Protein AF-A0A9E8D7R3-F1 (afdb_monomer_lite)

Radius of gyration: 20.15 Å; chains: 1; bounding box: 58×21×47 Å

Sequence (50 aa):
MQGSFSRTVALPAEVDAQNADAKFKDGILTITLPKEKKTSRRKLDVKLAS

Foldseek 3Di:
DDDDDDDDDDDPAAFDPVPKDWDDDPNDIDIDTHGDDPPDDDDDDDDDDD

Structure (mmCIF, N/CA/C/O backbone):
data_AF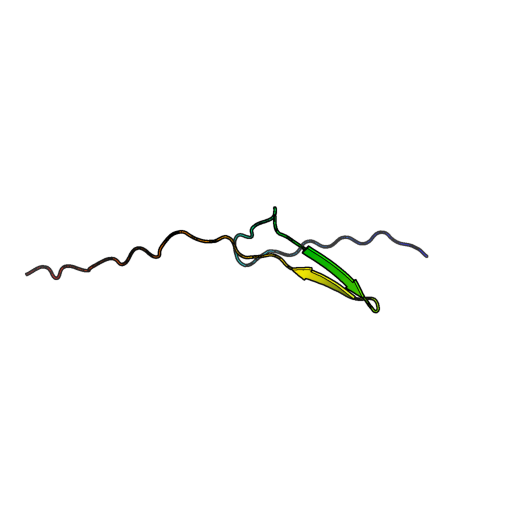-A0A9E8D7R3-F1
#
_entry.id   AF-A0A9E8D7R3-F1
#
loop_
_atom_site.group_PDB
_atom_site.id
_atom_site.type_symbol
_atom_site.label_atom_id
_atom_site.label_alt_id
_atom_site.label_comp_id
_atom_site.label_asym_id
_atom_site.label_entity_id
_atom_site.label_seq_id
_atom_site.pdbx_PDB_ins_code
_atom_site.Cartn_x
_atom_site.Cartn_y
_atom_sit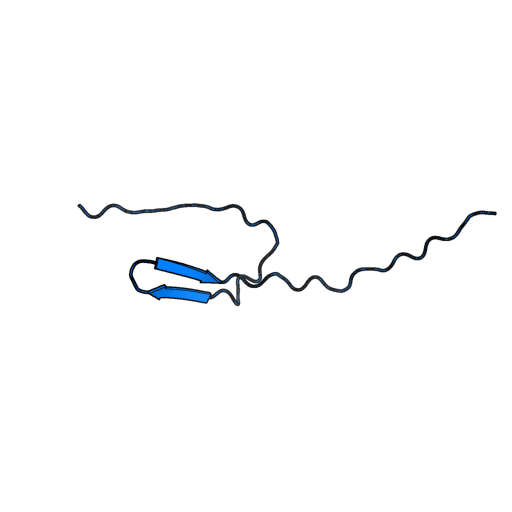e.Cartn_z
_atom_site.occupancy
_atom_site.B_iso_or_equiv
_atom_site.auth_seq_id
_atom_site.auth_comp_id
_atom_site.auth_asym_id
_atom_site.auth_atom_id
_atom_site.pdbx_PDB_model_num
ATOM 1 N N . MET A 1 1 ? 16.579 2.200 -25.101 1.00 44.84 1 MET A N 1
ATOM 2 C CA . MET A 1 1 ? 15.933 3.431 -24.594 1.00 44.84 1 MET A CA 1
ATOM 3 C C . MET A 1 1 ? 15.560 3.174 -2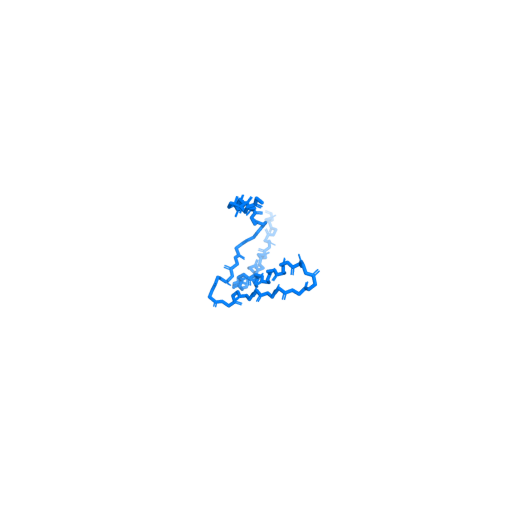3.146 1.00 44.84 1 MET A C 1
ATOM 5 O O . MET A 1 1 ? 14.814 2.238 -22.907 1.00 44.84 1 MET A O 1
ATOM 9 N N . GLN A 1 2 ? 16.121 3.915 -22.193 1.00 70.38 2 GLN A N 1
ATOM 10 C CA . GLN A 1 2 ? 15.703 3.839 -20.791 1.00 70.38 2 GLN A CA 1
ATOM 11 C C . GLN A 1 2 ? 15.007 5.161 -20.480 1.00 70.38 2 GLN A C 1
ATOM 13 O O . GLN A 1 2 ? 15.640 6.210 -20.540 1.00 70.38 2 GLN A O 1
ATOM 18 N N . GLY A 1 3 ? 13.691 5.115 -20.288 1.00 84.69 3 GLY A N 1
ATOM 19 C CA . GLY A 1 3 ? 12.888 6.270 -19.897 1.00 84.69 3 GLY A CA 1
ATOM 20 C C . GLY A 1 3 ? 12.569 6.193 -18.410 1.00 84.69 3 GLY A C 1
ATOM 21 O O . GLY A 1 3 ? 12.425 5.099 -17.866 1.00 84.69 3 GLY A O 1
ATOM 22 N N . SER A 1 4 ? 12.456 7.339 -17.747 1.00 90.50 4 SER A N 1
ATOM 23 C CA . SER A 1 4 ? 11.876 7.388 -16.408 1.00 90.50 4 SER A CA 1
ATOM 24 C C . SER A 1 4 ? 10.368 7.136 -16.491 1.00 90.50 4 SER A C 1
ATOM 26 O O . SER A 1 4 ? 9.699 7.545 -17.440 1.00 90.50 4 SER A O 1
ATOM 28 N N . PHE A 1 5 ? 9.825 6.442 -15.494 1.00 90.06 5 PHE A N 1
ATOM 29 C CA . PHE A 1 5 ? 8.397 6.163 -15.387 1.00 90.06 5 PHE A CA 1
ATOM 30 C C . PHE A 1 5 ? 7.898 6.599 -14.017 1.00 90.06 5 PHE A C 1
ATOM 32 O O . PHE A 1 5 ? 8.508 6.283 -12.999 1.00 90.06 5 PHE A O 1
ATOM 39 N N . SER A 1 6 ? 6.782 7.321 -13.998 1.00 94.94 6 SER A N 1
ATOM 40 C CA . SER A 1 6 ? 6.114 7.754 -12.776 1.00 94.94 6 SER A CA 1
ATOM 41 C C . SER A 1 6 ? 4.607 7.667 -12.970 1.00 94.94 6 SER A C 1
ATOM 43 O O . SER A 1 6 ? 4.090 7.996 -14.041 1.00 94.94 6 SER A O 1
ATOM 45 N N . ARG A 1 7 ? 3.901 7.196 -11.941 1.00 93.25 7 ARG A N 1
ATOM 46 C CA . ARG A 1 7 ? 2.439 7.175 -11.877 1.00 93.25 7 ARG A CA 1
ATOM 47 C C . ARG A 1 7 ? 1.983 7.500 -10.468 1.00 93.25 7 ARG A C 1
ATOM 49 O O . ARG A 1 7 ? 2.611 7.102 -9.493 1.00 93.25 7 ARG A O 1
ATOM 56 N N . THR A 1 8 ? 0.839 8.160 -10.386 1.00 96.88 8 THR A N 1
ATOM 57 C CA . THR A 1 8 ? 0.137 8.434 -9.135 1.00 96.88 8 THR A CA 1
ATOM 58 C C . THR A 1 8 ? -1.202 7.716 -9.174 1.00 96.88 8 THR A C 1
ATOM 60 O O . THR A 1 8 ? -1.882 7.724 -10.200 1.00 96.88 8 THR A O 1
ATOM 63 N N . VAL A 1 9 ? -1.575 7.080 -8.065 1.00 94.94 9 VAL A N 1
ATOM 64 C CA . VAL A 1 9 ? -2.849 6.371 -7.917 1.00 94.94 9 VAL A CA 1
ATOM 65 C C . VAL A 1 9 ? -3.535 6.893 -6.663 1.00 94.94 9 VAL A C 1
ATOM 67 O O . VAL A 1 9 ? -2.914 6.969 -5.605 1.00 94.94 9 VAL A O 1
ATOM 70 N N . ALA A 1 10 ? -4.809 7.263 -6.779 1.00 97.12 10 ALA A N 1
ATOM 71 C CA . ALA A 1 10 ? -5.608 7.657 -5.628 1.00 97.12 10 ALA A CA 1
ATOM 72 C C . ALA A 1 10 ? -5.968 6.422 -4.793 1.00 97.12 10 ALA A C 1
ATOM 74 O O . ALA A 1 10 ? -6.449 5.420 -5.327 1.00 97.12 10 ALA A O 1
ATOM 75 N N . LEU A 1 11 ? -5.744 6.495 -3.483 1.00 95.75 11 LEU A N 1
ATOM 76 C CA . LEU A 1 11 ? -6.080 5.412 -2.566 1.00 95.75 11 LEU A CA 1
ATOM 77 C C . LEU A 1 11 ? -7.531 5.557 -2.083 1.00 95.75 11 LEU A C 1
ATOM 79 O O . LEU A 1 11 ? -7.967 6.668 -1.785 1.00 95.75 11 LEU A O 1
ATOM 83 N N . PRO A 1 12 ? -8.287 4.453 -1.954 1.00 93.94 12 PRO A N 1
ATOM 84 C CA . PRO A 1 12 ? -9.685 4.497 -1.522 1.00 93.94 12 PRO A CA 1
ATOM 85 C C . PRO A 1 12 ? -9.850 4.663 -0.001 1.00 93.94 12 PRO A C 1
ATOM 87 O O . PRO A 1 12 ? -10.973 4.732 0.493 1.00 93.94 12 PRO A O 1
ATOM 90 N N . ALA A 1 13 ? -8.752 4.641 0.758 1.00 93.31 13 ALA A N 1
ATOM 91 C CA . ALA A 1 13 ? -8.740 4.748 2.210 1.00 93.31 13 ALA A CA 1
ATOM 92 C C . ALA A 1 13 ? -7.379 5.252 2.707 1.00 93.31 13 ALA A C 1
ATOM 94 O O . ALA A 1 13 ? -6.384 5.195 1.984 1.00 93.31 13 ALA A O 1
ATOM 95 N N . GLU A 1 14 ? -7.349 5.688 3.964 1.00 93.81 14 GLU A N 1
ATOM 96 C CA . GLU A 1 14 ? -6.115 5.979 4.697 1.00 93.81 14 GLU A CA 1
ATOM 97 C C . GLU A 1 14 ? -5.316 4.687 4.932 1.00 93.81 14 GLU A C 1
ATOM 99 O O . GLU A 1 14 ? -5.885 3.628 5.232 1.00 93.81 14 GLU A O 1
ATOM 104 N N . VAL A 1 15 ? -3.996 4.780 4.782 1.00 95.38 15 VAL A N 1
ATOM 105 C CA . VAL A 1 15 ? -3.056 3.658 4.880 1.00 95.38 15 VAL A CA 1
ATOM 106 C C . VAL A 1 15 ? -1.937 3.985 5.855 1.00 95.38 15 VAL A C 1
ATOM 108 O O . VAL A 1 15 ? -1.518 5.137 5.954 1.00 95.38 15 VAL A O 1
ATOM 111 N N . ASP A 1 16 ? -1.451 2.958 6.538 1.00 95.62 16 ASP A N 1
ATOM 112 C CA . ASP A 1 16 ? -0.285 3.042 7.406 1.00 95.62 16 ASP A CA 1
ATOM 113 C C . ASP A 1 16 ? 0.973 3.020 6.535 1.00 95.62 16 ASP A C 1
ATOM 115 O O . ASP A 1 16 ? 1.443 1.970 6.085 1.00 95.62 16 ASP A O 1
ATOM 119 N N . ALA A 1 17 ? 1.489 4.213 6.248 1.00 93.81 17 ALA A N 1
ATOM 120 C CA . ALA A 1 17 ? 2.657 4.385 5.395 1.00 93.81 17 ALA A CA 1
ATOM 121 C C . ALA A 1 17 ? 3.952 3.859 6.037 1.00 93.81 17 ALA A C 1
ATOM 123 O O . ALA A 1 17 ? 4.892 3.539 5.312 1.00 93.81 17 ALA A O 1
ATOM 124 N N . GLN A 1 18 ? 4.017 3.762 7.371 1.00 96.38 18 GLN A N 1
ATOM 125 C CA . GLN A 1 18 ? 5.218 3.299 8.072 1.00 96.38 18 GLN A CA 1
ATOM 126 C C . GLN A 1 18 ? 5.420 1.793 7.899 1.00 96.38 18 GLN A C 1
ATOM 128 O O . GLN A 1 18 ? 6.555 1.328 7.847 1.00 96.38 18 GLN A O 1
ATOM 133 N N . ASN A 1 19 ? 4.320 1.047 7.771 1.00 96.62 19 ASN A N 1
ATOM 134 C CA . ASN A 1 19 ? 4.318 -0.408 7.621 1.00 96.62 19 ASN A CA 1
ATOM 135 C C . ASN A 1 19 ? 4.051 -0.877 6.177 1.00 96.62 19 ASN A C 1
ATOM 137 O O . ASN A 1 19 ? 3.657 -2.024 5.956 1.00 96.62 19 ASN A O 1
ATOM 141 N N . ALA A 1 20 ? 4.240 -0.004 5.186 1.00 96.94 20 ALA A N 1
ATOM 142 C CA . ALA A 1 20 ? 4.141 -0.367 3.775 1.00 96.94 20 ALA A CA 1
ATOM 143 C C . ALA A 1 20 ? 5.296 -1.291 3.336 1.00 96.94 20 ALA A C 1
ATOM 145 O O . ALA A 1 20 ? 6.430 -1.141 3.786 1.00 96.94 20 ALA A O 1
ATOM 146 N N . ASP A 1 21 ? 5.016 -2.212 2.409 1.00 98.25 21 ASP A N 1
ATOM 147 C CA . ASP A 1 21 ? 6.004 -3.142 1.838 1.00 98.25 21 ASP A CA 1
ATOM 148 C C . ASP A 1 21 ? 5.935 -3.152 0.302 1.00 98.25 21 ASP A C 1
ATOM 150 O O . ASP A 1 21 ? 4.883 -2.889 -0.294 1.00 98.25 21 ASP A O 1
ATOM 154 N N . ALA A 1 22 ? 7.046 -3.481 -0.358 1.00 98.00 22 ALA A N 1
ATOM 155 C CA . ALA A 1 22 ? 7.132 -3.559 -1.812 1.00 98.00 22 ALA A CA 1
ATOM 156 C C . ALA A 1 22 ? 8.024 -4.718 -2.272 1.00 98.00 22 ALA A C 1
ATOM 158 O O . ALA A 1 22 ? 9.110 -4.949 -1.745 1.00 98.00 22 ALA A O 1
ATOM 159 N N . LYS A 1 23 ? 7.578 -5.435 -3.310 1.00 98.44 23 LYS A N 1
ATOM 160 C CA . LYS A 1 23 ? 8.298 -6.575 -3.896 1.00 98.44 23 LYS A CA 1
ATOM 161 C C . LYS A 1 23 ? 8.303 -6.480 -5.412 1.00 98.44 23 LYS A C 1
ATOM 163 O O . LYS A 1 23 ? 7.264 -6.232 -6.019 1.00 98.44 23 LYS A O 1
ATOM 168 N N . PHE A 1 24 ? 9.462 -6.725 -6.016 1.00 97.88 24 PHE A N 1
ATOM 169 C CA . PHE A 1 24 ? 9.614 -6.814 -7.464 1.00 97.88 24 PHE A CA 1
ATOM 170 C C . PHE A 1 24 ? 10.002 -8.236 -7.855 1.00 97.88 24 PHE A C 1
ATOM 172 O O . PHE A 1 24 ? 11.042 -8.737 -7.427 1.00 97.88 24 PHE A O 1
ATOM 179 N N . LYS A 1 25 ? 9.151 -8.897 -8.638 1.00 98.25 25 LYS A N 1
ATOM 180 C CA . LYS A 1 25 ? 9.376 -10.276 -9.077 1.00 98.25 25 LYS A CA 1
ATOM 181 C C . LYS A 1 25 ? 8.780 -10.485 -10.462 1.00 98.25 25 LYS A C 1
ATOM 183 O O . LYS A 1 25 ? 7.674 -10.021 -10.721 1.00 98.25 25 LYS A O 1
ATOM 188 N N . ASP A 1 26 ? 9.526 -11.158 -11.338 1.00 97.88 26 ASP A N 1
ATOM 189 C CA . ASP A 1 26 ? 9.096 -11.531 -12.693 1.00 97.88 26 ASP A CA 1
ATOM 190 C C . ASP A 1 26 ? 8.530 -10.344 -13.504 1.00 97.88 26 ASP A C 1
ATOM 192 O O . ASP A 1 26 ? 7.555 -10.467 -14.238 1.00 97.88 26 ASP A O 1
ATOM 196 N N . GLY A 1 27 ? 9.134 -9.159 -13.342 1.00 96.31 27 GLY A N 1
ATOM 197 C CA . GLY A 1 27 ? 8.723 -7.932 -14.033 1.00 96.31 27 GLY A CA 1
ATOM 198 C C . GLY A 1 27 ? 7.545 -7.180 -13.399 1.00 96.31 27 GLY A C 1
ATOM 199 O O . GLY A 1 27 ? 7.127 -6.157 -13.937 1.00 96.31 27 GLY A O 1
ATOM 200 N N . ILE A 1 28 ? 7.020 -7.640 -12.259 1.00 97.00 28 ILE A N 1
ATOM 201 C CA . ILE A 1 28 ? 5.853 -7.052 -11.591 1.00 97.00 28 ILE A CA 1
ATOM 202 C C . ILE A 1 28 ? 6.267 -6.407 -10.267 1.00 97.00 28 ILE A C 1
ATOM 204 O O . ILE A 1 28 ? 6.825 -7.062 -9.384 1.00 97.00 28 ILE A O 1
ATOM 208 N N . LEU A 1 29 ? 5.935 -5.123 -10.109 1.00 96.75 29 LEU A N 1
ATOM 209 C CA . LEU A 1 29 ? 6.027 -4.405 -8.839 1.00 96.75 29 LEU A CA 1
ATOM 210 C C . LEU A 1 29 ? 4.715 -4.567 -8.063 1.00 96.75 29 LEU A C 1
ATOM 212 O O . LEU A 1 29 ? 3.675 -4.057 -8.475 1.00 96.75 29 LEU A O 1
ATOM 216 N N . THR A 1 30 ? 4.776 -5.262 -6.931 1.00 97.69 30 THR A N 1
ATOM 217 C CA . THR A 1 30 ? 3.665 -5.399 -5.983 1.00 97.69 30 THR A CA 1
ATOM 218 C C . THR A 1 30 ? 3.916 -4.494 -4.786 1.00 97.69 30 THR A C 1
ATOM 220 O O . THR A 1 30 ? 4.951 -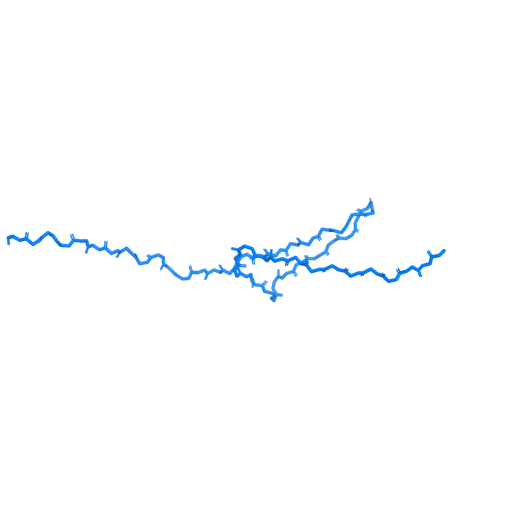4.615 -4.134 1.00 97.69 30 THR A O 1
ATOM 223 N N . ILE A 1 31 ? 2.966 -3.613 -4.479 1.00 97.00 31 ILE A N 1
ATOM 224 C CA . ILE A 1 31 ? 3.021 -2.698 -3.333 1.00 97.00 31 ILE A CA 1
ATOM 225 C C . ILE A 1 31 ? 1.894 -3.086 -2.374 1.00 97.00 31 ILE A C 1
ATOM 227 O O . ILE A 1 31 ? 0.730 -3.133 -2.772 1.00 97.00 31 ILE A O 1
ATOM 231 N N . THR A 1 32 ? 2.239 -3.368 -1.120 1.00 97.50 32 THR A N 1
ATOM 232 C CA . THR A 1 32 ? 1.286 -3.701 -0.057 1.00 97.50 32 THR A CA 1
ATOM 233 C C . THR A 1 32 ? 1.168 -2.514 0.888 1.00 97.50 32 THR A C 1
ATOM 235 O O . THR A 1 32 ? 2.136 -2.145 1.548 1.00 97.50 32 THR A O 1
ATOM 238 N N . LEU A 1 33 ? -0.026 -1.924 0.953 1.00 97.38 33 LEU A N 1
ATOM 239 C CA . LEU A 1 33 ? -0.339 -0.788 1.821 1.00 97.38 33 LEU A CA 1
ATOM 240 C C . LEU A 1 33 ? -1.362 -1.232 2.876 1.00 97.38 33 LEU A C 1
ATOM 242 O O . LEU A 1 33 ? -2.544 -1.391 2.542 1.00 97.38 33 LEU A O 1
ATOM 246 N N . PRO A 1 34 ? -0.948 -1.472 4.133 1.00 96.31 34 PRO A N 1
ATOM 247 C CA . PRO A 1 34 ? -1.884 -1.776 5.205 1.00 96.31 34 PRO A CA 1
ATOM 248 C C . PRO A 1 34 ? -2.855 -0.611 5.412 1.00 96.31 34 PRO A C 1
ATOM 250 O O . PRO A 1 34 ? -2.460 0.551 5.392 1.00 96.31 34 PRO A O 1
ATOM 253 N N . LYS A 1 35 ? -4.140 -0.906 5.621 1.00 94.69 35 LYS A N 1
ATOM 254 C CA . LYS A 1 35 ? -5.116 0.129 5.986 1.00 94.69 35 LYS A CA 1
ATOM 255 C C . LYS A 1 35 ? -4.833 0.634 7.393 1.00 94.69 35 LYS A C 1
ATOM 257 O O . LYS A 1 35 ? -4.533 -0.170 8.278 1.00 94.69 35 LYS A O 1
ATOM 262 N N . GLU A 1 36 ? -5.045 1.926 7.608 1.00 92.81 36 GLU A N 1
ATOM 263 C CA . GLU A 1 36 ? -5.031 2.483 8.957 1.00 92.81 36 GLU A CA 1
ATOM 264 C C . GLU A 1 36 ? -6.070 1.789 9.843 1.00 92.81 36 GLU A C 1
ATOM 266 O O . GLU A 1 36 ? -7.219 1.542 9.444 1.00 92.81 36 GLU A O 1
ATOM 271 N N . LYS A 1 37 ? -5.682 1.482 11.082 1.00 82.88 37 LYS A N 1
ATOM 272 C CA . LYS A 1 37 ? -6.604 0.910 12.066 1.00 82.88 37 LYS A CA 1
ATOM 273 C C . LYS A 1 37 ? -7.487 2.025 12.616 1.00 82.88 37 LYS A C 1
ATOM 275 O O . LYS A 1 37 ? -7.151 2.671 13.603 1.00 82.88 37 LYS A O 1
ATOM 280 N N . LYS A 1 38 ? -8.660 2.232 12.011 1.00 71.12 38 LYS A N 1
ATOM 281 C CA . LYS A 1 38 ? -9.667 3.140 12.581 1.00 71.12 38 LYS A CA 1
ATOM 282 C C . LYS A 1 38 ? -10.151 2.595 13.924 1.00 71.12 38 LYS A C 1
ATOM 284 O O . LYS A 1 38 ? -10.746 1.518 13.994 1.00 71.12 38 LYS A O 1
ATOM 289 N N . THR A 1 39 ? -9.874 3.346 14.987 1.00 64.06 39 THR A N 1
ATOM 290 C CA . THR A 1 39 ? -10.386 3.085 16.335 1.00 64.06 39 THR A CA 1
ATOM 291 C C . THR A 1 39 ? -11.923 3.056 16.330 1.00 64.06 39 THR A C 1
ATOM 293 O O . THR A 1 39 ? -12.568 3.813 15.609 1.00 64.06 39 THR A O 1
ATOM 296 N N . SER A 1 40 ? -12.460 2.084 17.076 1.00 62.81 40 SER A N 1
ATOM 297 C CA . SER A 1 40 ? -13.842 1.595 17.207 1.00 62.81 40 SER A CA 1
ATOM 298 C C . SER A 1 40 ? -14.954 2.327 16.437 1.00 62.81 40 SER A C 1
ATOM 300 O O . SER A 1 40 ? -15.205 3.515 16.645 1.00 62.81 40 SER A O 1
ATOM 302 N N . ARG A 1 41 ? -15.749 1.565 15.669 1.00 68.94 41 ARG A N 1
ATOM 303 C CA . ARG A 1 41 ? -17.099 1.995 15.269 1.00 68.94 41 ARG A CA 1
ATOM 304 C C . ARG A 1 41 ? -17.864 2.405 16.528 1.00 68.94 41 ARG A C 1
ATOM 306 O O . ARG A 1 41 ? -18.135 1.558 17.377 1.00 68.94 41 ARG A O 1
ATOM 313 N N . ARG A 1 42 ? -18.235 3.682 16.641 1.00 71.88 42 ARG A N 1
ATOM 314 C CA . ARG A 1 42 ? -19.214 4.108 17.643 1.00 71.88 42 ARG A CA 1
ATOM 315 C C . ARG A 1 42 ? -20.559 3.510 17.260 1.00 71.88 42 ARG A C 1
ATOM 317 O O . ARG A 1 42 ? -21.125 3.863 16.228 1.00 71.88 42 ARG A O 1
ATOM 324 N N . LYS A 1 43 ? -21.052 2.587 18.081 1.00 77.75 43 LYS A N 1
ATOM 325 C CA . LYS A 1 43 ? -22.450 2.177 18.029 1.00 77.75 43 LYS A CA 1
ATOM 326 C C . LYS A 1 43 ? -23.262 3.332 18.611 1.00 77.75 43 LYS A C 1
ATOM 328 O O . LYS A 1 43 ? -23.025 3.729 19.748 1.00 77.75 43 LYS A O 1
ATOM 333 N N . LEU A 1 44 ? -24.132 3.921 17.800 1.00 80.81 44 LEU A N 1
ATOM 334 C CA . LEU A 1 44 ? -25.079 4.929 18.259 1.00 80.81 44 LEU A CA 1
ATOM 335 C C . LEU A 1 44 ? -26.387 4.212 18.580 1.00 80.81 44 LEU A C 1
ATOM 337 O O . LEU A 1 44 ? -26.989 3.616 17.688 1.00 80.81 44 LEU A O 1
ATOM 341 N N . ASP A 1 45 ? -26.804 4.256 19.842 1.00 84.94 45 ASP A N 1
ATOM 342 C CA . ASP A 1 45 ? -28.135 3.803 20.232 1.00 84.94 45 ASP A CA 1
ATOM 343 C C . ASP A 1 45 ? -29.144 4.916 19.926 1.00 84.94 45 ASP A C 1
ATOM 345 O O . ASP A 1 45 ? -29.011 6.050 20.395 1.00 84.94 45 ASP A O 1
ATOM 349 N N . VAL A 1 46 ? -30.149 4.601 19.108 1.00 87.81 46 VAL A N 1
ATOM 350 C CA . VAL A 1 46 ? -31.222 5.536 18.753 1.00 87.81 46 VAL A CA 1
ATOM 351 C C . VAL A 1 46 ? -32.315 5.445 19.814 1.00 87.81 46 VAL A C 1
ATOM 353 O O . VAL A 1 46 ? -32.915 4.388 19.999 1.00 87.81 46 VAL A O 1
ATOM 356 N N . LYS A 1 47 ? -32.590 6.554 20.508 1.00 86.19 47 LYS A N 1
ATOM 357 C CA . LYS A 1 47 ? -33.752 6.663 21.399 1.00 86.19 47 LYS A CA 1
ATOM 358 C C . LYS A 1 47 ? -34.981 7.047 2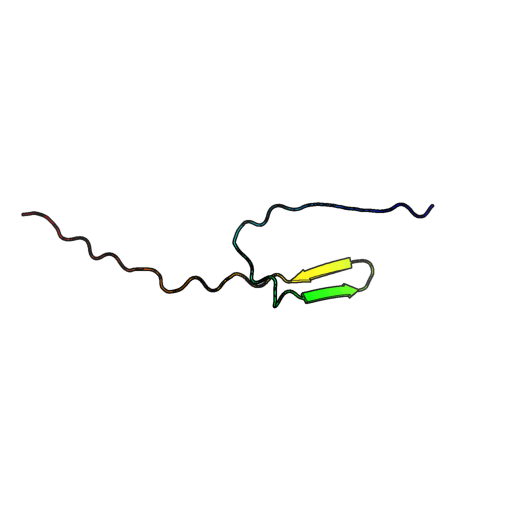0.578 1.00 86.19 47 LYS A C 1
ATOM 360 O O . LYS A 1 47 ? -34.949 8.049 19.868 1.00 86.19 47 LYS A O 1
ATOM 365 N N . LEU A 1 48 ? -36.050 6.263 20.689 1.00 78.81 48 LEU A N 1
ATOM 366 C CA . LEU A 1 48 ? -37.362 6.643 20.168 1.00 78.81 48 LEU A CA 1
ATOM 367 C C . LEU A 1 48 ? -37.954 7.720 21.085 1.00 78.81 48 LEU A C 1
ATOM 369 O O . LEU A 1 48 ? -37.992 7.539 22.303 1.00 78.81 48 LEU A O 1
ATOM 373 N N . ALA A 1 49 ? -38.363 8.844 20.497 1.00 74.81 49 ALA A N 1
ATOM 374 C CA . ALA A 1 49 ? -39.124 9.874 21.191 1.00 74.81 49 ALA A CA 1
ATOM 375 C C . ALA A 1 49 ? -40.591 9.430 21.276 1.00 74.81 49 ALA A C 1
ATOM 377 O O . ALA A 1 49 ? -41.163 9.004 20.272 1.00 74.81 49 ALA A O 1
ATOM 378 N N . SER A 1 50 ? -41.135 9.479 22.489 1.00 65.69 50 SER A N 1
ATOM 379 C CA . SER A 1 50 ? -42.543 9.236 22.828 1.00 65.69 50 SER A CA 1
ATOM 380 C C . SER A 1 50 ? -43.4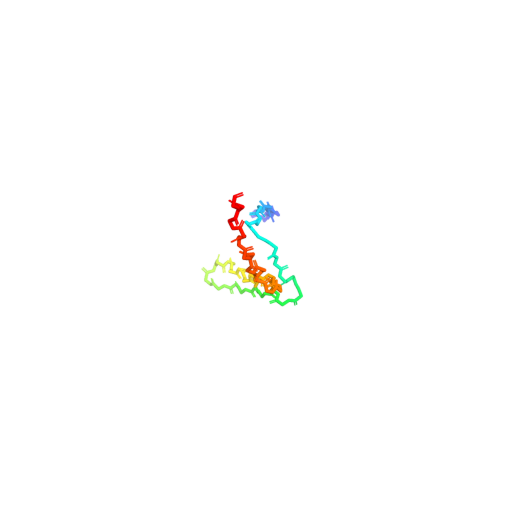52 10.379 22.406 1.00 65.69 50 SER A C 1
ATOM 382 O O . SER A 1 50 ? -42.981 11.535 22.513 1.00 65.69 50 SER A O 1
#

pLDDT: mean 88.4, std 12.17, range [44.84, 98.44]

Secondary structure (DSSP, 8-state):
-----------SS-B-STT-EEEEETTEEEEE-PBP------PPPPPPP-